Protein AF-K1SQR1-F1 (afdb_monomer)

Nearest PDB structures (foldseek):
  3mt1-assembly1_A  TM=9.564E-01  e=2.353E-03  Sinorhizobium meliloti
  3mt1-assembly1_B  TM=9.765E-01  e=5.038E-03  Sinorhizobium meliloti

pLDDT: mean 94.5, std 5.28, range [62.97, 98.25]

Mean predicted aligned error: 3.69 Å

Secondary structure (DSSP, 8-state):
----SS---TT-----TT-STTTGGG---GGGPPPPPEEEE-TTSPEEEEE---HHHHHHT--

Radius of gyration: 15.37 Å; Cα contacts (8 Å, |Δi|>4): 35; chains: 1; bounding box: 34×36×32 Å

Organism: NCBI:txid408170

Structure (mmCIF, N/CA/C/O ba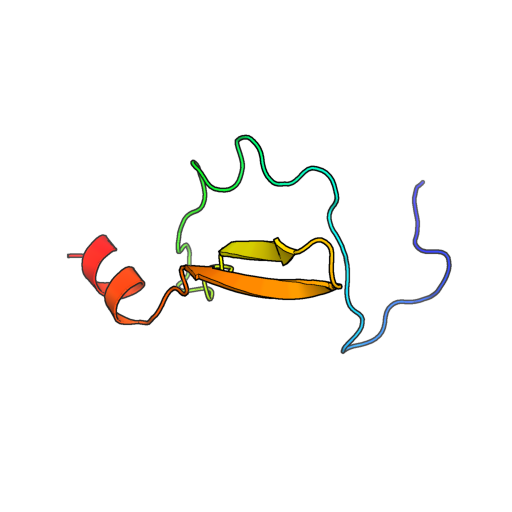ckbone):
data_AF-K1SQR1-F1
#
_entry.id   AF-K1SQR1-F1
#
loop_
_atom_site.group_PDB
_atom_site.id
_atom_site.type_symbol
_atom_site.label_atom_id
_atom_site.label_alt_id
_atom_site.label_comp_id
_atom_site.label_asym_id
_atom_site.label_entity_id
_atom_site.label_seq_id
_atom_site.pdbx_PDB_ins_code
_atom_site.Cartn_x
_atom_site.Cartn_y
_atom_site.Cartn_z
_atom_site.occupancy
_atom_site.B_iso_or_equiv
_atom_site.auth_seq_id
_atom_site.auth_comp_id
_atom_site.auth_asym_id
_atom_site.auth_atom_id
_atom_site.pdbx_PDB_model_num
ATOM 1 N N . ASP A 1 1 ? 15.094 -19.305 -13.354 1.00 79.50 1 ASP A N 1
ATOM 2 C CA . ASP A 1 1 ? 14.574 -17.939 -13.173 1.00 79.50 1 ASP A CA 1
ATOM 3 C C . ASP A 1 1 ? 13.068 -17.954 -13.100 1.00 79.50 1 ASP A C 1
ATOM 5 O O . ASP A 1 1 ? 12.443 -18.754 -13.786 1.00 79.50 1 ASP A O 1
ATOM 9 N N . TRP A 1 2 ? 12.503 -17.130 -12.223 1.00 87.56 2 TRP A N 1
ATOM 10 C CA . TRP A 1 2 ? 11.059 -16.945 -12.131 1.00 87.56 2 TRP A CA 1
ATOM 11 C C . TRP A 1 2 ? 10.649 -15.764 -13.015 1.00 87.56 2 TRP A C 1
ATOM 13 O O . TRP A 1 2 ? 11.313 -14.727 -13.003 1.00 87.56 2 TRP A O 1
ATOM 23 N N . ILE A 1 3 ? 9.574 -15.932 -13.780 1.00 90.75 3 ILE A N 1
ATOM 24 C CA . ILE A 1 3 ? 9.009 -14.923 -14.678 1.00 90.75 3 ILE A CA 1
ATOM 25 C C . ILE A 1 3 ? 7.484 -15.055 -14.677 1.00 90.75 3 ILE A C 1
ATOM 27 O O . ILE A 1 3 ? 6.954 -16.129 -14.399 1.00 90.75 3 ILE A O 1
ATOM 31 N N . PHE A 1 4 ? 6.786 -13.964 -14.984 1.00 92.69 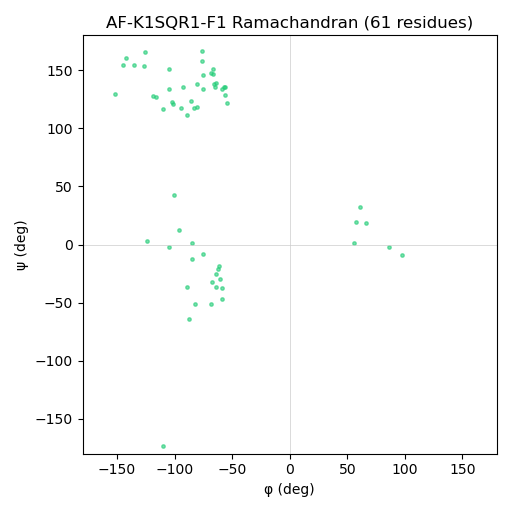4 PHE A N 1
ATOM 32 C CA . PHE A 1 4 ? 5.344 -13.989 -15.209 1.00 92.69 4 PHE A CA 1
ATOM 3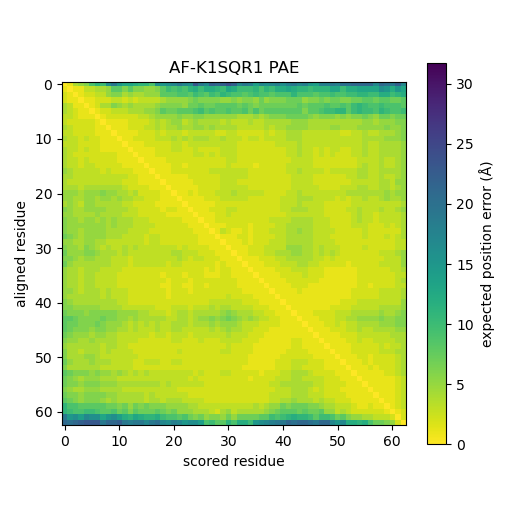3 C C . PHE A 1 4 ? 4.998 -14.782 -16.478 1.00 92.69 4 PHE A C 1
ATOM 35 O O . PHE A 1 4 ? 5.717 -14.710 -17.472 1.00 92.69 4 PHE A O 1
ATOM 42 N N . ASP A 1 5 ? 3.850 -15.465 -16.473 1.00 92.00 5 ASP A N 1
ATOM 43 C CA . ASP A 1 5 ? 3.375 -16.276 -17.610 1.00 92.00 5 ASP A CA 1
ATOM 44 C C . ASP A 1 5 ? 3.131 -15.461 -18.894 1.00 92.00 5 ASP A C 1
ATOM 46 O O . ASP A 1 5 ? 3.048 -16.011 -19.992 1.00 92.00 5 ASP A O 1
ATOM 50 N N . ARG A 1 6 ? 2.990 -14.136 -18.762 1.00 94.25 6 ARG A N 1
ATOM 51 C CA . ARG A 1 6 ? 2.856 -13.187 -19.869 1.00 94.25 6 ARG A CA 1
ATOM 52 C C . ARG A 1 6 ? 3.606 -11.894 -19.579 1.00 94.25 6 ARG A C 1
ATOM 54 O O . ARG A 1 6 ? 3.791 -11.526 -18.419 1.00 94.25 6 ARG A O 1
ATOM 61 N N . ASP A 1 7 ? 3.899 -11.146 -20.638 1.00 95.12 7 ASP A N 1
ATOM 62 C CA . ASP A 1 7 ? 4.408 -9.782 -20.516 1.00 95.12 7 ASP A CA 1
ATOM 63 C C . ASP A 1 7 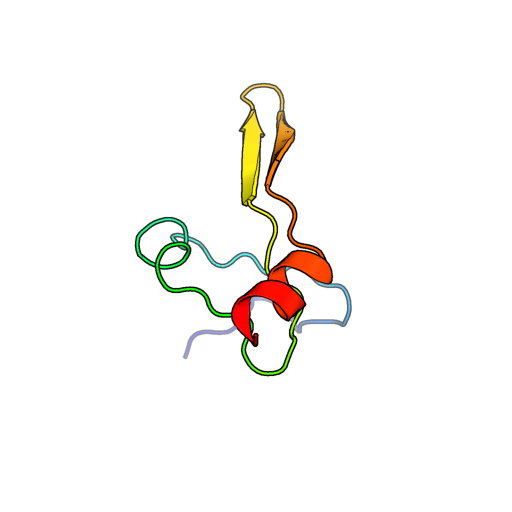? 3.425 -8.887 -19.749 1.00 95.12 7 ASP A C 1
ATOM 65 O O . ASP A 1 7 ? 2.209 -8.869 -20.007 1.00 95.12 7 ASP A O 1
ATOM 69 N N . LEU A 1 8 ? 3.978 -8.123 -18.809 1.00 95.69 8 LEU A N 1
ATOM 70 C CA . LEU A 1 8 ? 3.246 -7.128 -18.040 1.00 95.69 8 LEU A CA 1
ATOM 71 C C . LEU A 1 8 ? 2.968 -5.884 -18.881 1.00 95.69 8 LEU A C 1
ATOM 73 O O . LEU A 1 8 ? 3.771 -5.456 -19.711 1.00 95.69 8 LEU A O 1
ATOM 77 N N . ARG A 1 9 ? 1.816 -5.273 -18.627 1.00 97.12 9 ARG A N 1
ATOM 78 C CA . ARG A 1 9 ? 1.352 -4.049 -19.273 1.00 97.12 9 ARG A CA 1
ATOM 79 C C . ARG A 1 9 ? 0.979 -3.019 -18.216 1.00 97.12 9 ARG A C 1
ATOM 81 O O . ARG A 1 9 ? 0.595 -3.355 -17.097 1.00 97.12 9 ARG A O 1
ATOM 88 N N . VAL A 1 10 ? 1.070 -1.742 -18.582 1.00 97.69 10 VAL A N 1
ATOM 89 C CA . VAL A 1 10 ? 0.590 -0.647 -17.728 1.00 97.69 10 VAL A CA 1
ATOM 90 C C . VAL A 1 10 ? -0.887 -0.881 -17.400 1.00 97.69 10 VAL A C 1
ATOM 92 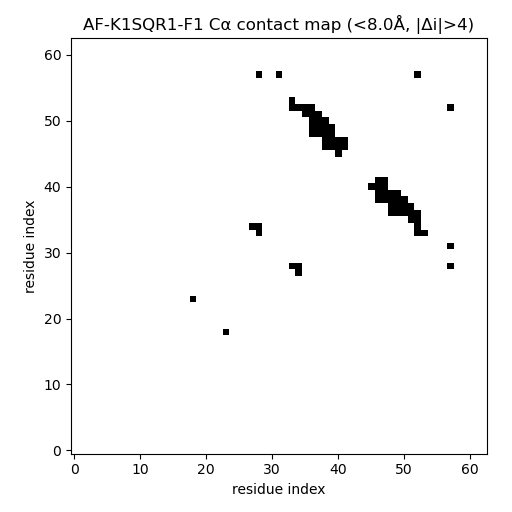O O . VAL A 1 10 ? -1.692 -1.111 -18.299 1.00 97.69 10 VAL A O 1
ATOM 95 N N . GLY A 1 11 ? -1.222 -0.825 -16.110 1.00 96.62 11 GLY A N 1
ATOM 96 C CA . GLY A 1 11 ? -2.568 -1.097 -15.598 1.00 96.62 11 GLY A CA 1
ATOM 97 C C . GLY A 1 11 ? -2.777 -2.519 -15.068 1.00 96.62 11 GLY A C 1
ATOM 98 O O . GLY A 1 11 ? -3.794 -2.764 -14.422 1.00 96.62 11 GLY A O 1
ATOM 99 N N . ASP A 1 12 ? -1.831 -3.441 -15.273 1.00 96.75 12 ASP A N 1
ATOM 100 C CA . ASP A 1 12 ? -1.910 -4.775 -14.676 1.00 96.75 12 ASP A CA 1
ATOM 101 C C . ASP A 1 12 ? -1.828 -4.711 -13.145 1.00 96.75 12 ASP A C 1
ATOM 103 O O . ASP A 1 12 ? -0.984 -4.023 -12.564 1.00 96.75 12 ASP A O 1
ATOM 107 N N . ARG A 1 13 ? -2.699 -5.473 -12.477 1.00 94.88 13 ARG A N 1
ATOM 108 C CA . ARG A 1 13 ? -2.670 -5.632 -11.022 1.00 94.88 13 ARG A CA 1
ATOM 109 C C . ARG A 1 13 ? -1.702 -6.748 -10.645 1.00 94.88 13 ARG A C 1
ATOM 111 O O . ARG A 1 13 ? -1.895 -7.892 -11.044 1.00 94.88 13 ARG A O 1
ATOM 118 N N . ILE A 1 14 ? -0.728 -6.420 -9.805 1.00 94.94 14 ILE A N 1
ATOM 119 C CA . ILE A 1 14 ? 0.202 -7.385 -9.212 1.00 94.94 14 ILE A CA 1
ATOM 120 C C . ILE A 1 14 ? -0.191 -7.602 -7.750 1.00 94.94 14 ILE A C 1
ATOM 122 O O . ILE A 1 14 ? -0.458 -6.641 -7.025 1.00 94.94 14 ILE A O 1
ATOM 126 N N . VAL A 1 15 ? -0.249 -8.864 -7.324 1.00 94.00 15 VAL A N 1
ATOM 127 C CA . VAL A 1 15 ? -0.525 -9.245 -5.936 1.00 94.00 15 VAL A CA 1
ATOM 128 C C . VAL A 1 15 ? 0.750 -9.819 -5.341 1.00 94.00 15 VAL A C 1
ATOM 130 O O . VAL A 1 15 ? 1.244 -10.846 -5.792 1.00 94.00 15 VAL A O 1
ATOM 133 N N . PHE A 1 16 ? 1.273 -9.138 -4.327 1.00 94.88 16 PHE A N 1
ATOM 134 C CA . PHE A 1 16 ? 2.313 -9.689 -3.471 1.00 94.88 16 PHE A CA 1
ATOM 135 C C . PHE A 1 16 ? 1.628 -10.422 -2.323 1.00 94.88 16 PHE A C 1
ATOM 137 O O . PHE A 1 16 ? 0.943 -9.804 -1.503 1.00 94.88 16 PHE A O 1
ATOM 144 N N . GLU A 1 17 ? 1.756 -11.743 -2.312 1.00 95.06 17 GLU A N 1
ATOM 145 C CA . GLU A 1 17 ? 1.183 -12.586 -1.269 1.00 95.06 17 GLU A CA 1
ATOM 146 C C . GLU A 1 17 ? 2.007 -12.502 0.021 1.00 95.06 17 GLU A C 1
ATOM 148 O O . GLU A 1 17 ? 3.177 -12.129 0.007 1.00 95.06 17 GLU A O 1
ATOM 153 N N . ASP A 1 18 ? 1.365 -12.830 1.143 1.00 96.06 18 ASP A N 1
ATOM 154 C CA . ASP A 1 18 ? 1.993 -12.906 2.468 1.00 96.06 18 ASP A CA 1
ATOM 155 C C . ASP A 1 18 ? 2.604 -11.590 3.009 1.00 96.06 18 ASP A C 1
ATOM 157 O O . ASP A 1 18 ? 3.557 -11.572 3.780 1.00 96.06 18 ASP A O 1
ATOM 161 N N . MET A 1 19 ? 2.003 -10.452 2.645 1.00 97.00 19 MET A N 1
ATOM 162 C CA . MET A 1 19 ? 2.492 -9.104 2.995 1.00 97.00 19 MET A CA 1
ATOM 163 C C . MET A 1 19 ? 1.834 -8.473 4.238 1.00 97.00 19 MET A C 1
ATOM 165 O O . MET A 1 19 ? 1.933 -7.265 4.453 1.00 97.00 19 MET A O 1
ATOM 169 N N . ILE A 1 20 ? 1.094 -9.235 5.048 1.00 95.69 20 ILE A N 1
ATOM 170 C CA . ILE A 1 20 ? 0.383 -8.672 6.214 1.00 95.69 20 ILE A CA 1
ATOM 171 C C . ILE A 1 20 ? 1.317 -8.537 7.418 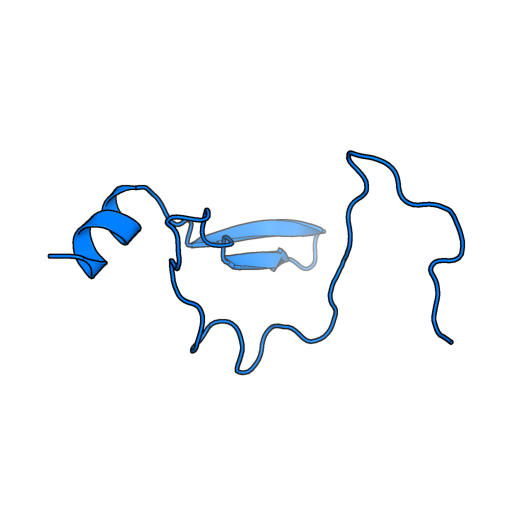1.00 95.69 20 ILE A C 1
ATOM 173 O O . ILE A 1 20 ? 1.400 -7.480 8.052 1.00 95.69 20 ILE A O 1
ATOM 177 N N . HIS A 1 21 ? 2.016 -9.612 7.765 1.00 95.94 21 HIS A N 1
ATOM 178 C CA . HIS A 1 21 ? 2.814 -9.675 8.977 1.00 95.94 21 HIS A CA 1
ATOM 179 C C . HIS A 1 21 ? 4.167 -8.981 8.773 1.00 95.94 21 HIS A C 1
ATOM 181 O O . HIS A 1 21 ? 4.800 -9.110 7.735 1.00 95.94 21 HIS A O 1
ATOM 187 N N . TYR A 1 22 ? 4.618 -8.209 9.765 1.00 95.50 22 TYR A N 1
ATOM 188 C CA . TYR A 1 22 ? 5.899 -7.480 9.748 1.00 95.50 22 TYR A CA 1
ATOM 189 C C . TYR A 1 22 ? 6.161 -6.513 8.574 1.00 95.50 22 TYR A C 1
ATOM 191 O O . TYR A 1 22 ? 7.190 -5.836 8.587 1.00 95.50 22 TYR A O 1
ATOM 199 N N . THR A 1 23 ? 5.226 -6.350 7.637 1.00 96.38 23 THR A N 1
ATOM 200 C CA . THR A 1 23 ? 5.261 -5.305 6.609 1.00 96.38 23 THR A CA 1
ATOM 201 C C . THR A 1 23 ? 4.620 -4.027 7.133 1.00 96.38 23 THR A C 1
ATOM 203 O O . THR A 1 23 ? 5.314 -3.035 7.331 1.00 96.38 23 THR A O 1
ATOM 206 N N . MET A 1 24 ? 3.315 -4.051 7.438 1.00 95.44 24 MET A N 1
ATOM 207 C CA . MET A 1 24 ? 2.543 -2.847 7.797 1.00 95.44 24 MET A CA 1
ATOM 208 C C . MET A 1 24 ? 3.071 -2.130 9.048 1.00 95.44 24 MET A C 1
ATOM 210 O O . MET A 1 24 ? 2.979 -0.915 9.156 1.00 95.44 24 MET A O 1
ATOM 214 N N . VAL A 1 25 ? 3.668 -2.867 9.990 1.00 95.12 25 VAL A N 1
ATOM 215 C CA . VAL A 1 25 ? 4.268 -2.299 11.216 1.00 95.12 25 VAL A CA 1
ATOM 216 C C . VAL A 1 25 ? 5.614 -1.608 10.971 1.00 95.12 25 VAL A C 1
ATOM 218 O O . VAL A 1 25 ? 6.156 -0.979 11.877 1.00 95.12 25 VAL A O 1
ATOM 221 N N . LYS A 1 26 ? 6.173 -1.740 9.764 1.00 95.44 26 LYS A N 1
ATOM 222 C CA . LYS A 1 26 ? 7.477 -1.195 9.366 1.00 95.44 26 LYS A CA 1
ATOM 223 C C . LYS A 1 26 ? 7.402 -0.296 8.131 1.00 95.44 26 LYS A C 1
ATOM 225 O O . LYS A 1 26 ? 8.443 0.168 7.667 1.00 95.44 26 LYS A O 1
ATOM 230 N N . THR A 1 27 ? 6.215 -0.037 7.584 1.00 95.31 27 THR A N 1
ATOM 231 C CA . THR A 1 27 ? 6.074 0.847 6.423 1.00 95.31 27 THR A CA 1
ATOM 232 C C . THR A 1 27 ? 6.402 2.298 6.779 1.00 95.31 27 THR A C 1
ATOM 234 O O . THR A 1 27 ? 6.168 2.793 7.888 1.00 95.31 27 THR A O 1
ATOM 237 N N . THR A 1 28 ? 6.948 3.012 5.801 1.00 94.56 28 THR A N 1
ATOM 238 C CA . THR A 1 28 ? 7.313 4.427 5.903 1.00 94.56 28 THR A CA 1
ATOM 239 C C . THR A 1 28 ? 6.647 5.207 4.774 1.00 94.56 28 THR A C 1
ATOM 241 O O . THR A 1 28 ? 6.153 4.628 3.812 1.00 94.56 28 THR A O 1
ATOM 244 N N . MET A 1 29 ? 6.636 6.535 4.884 1.00 93.75 29 MET A N 1
ATOM 245 C CA . MET A 1 29 ? 6.210 7.423 3.796 1.00 93.75 29 MET A CA 1
ATOM 246 C C . MET A 1 29 ? 7.424 8.003 3.065 1.00 93.75 29 MET A C 1
ATOM 248 O O . MET A 1 29 ? 7.508 9.201 2.793 1.00 93.75 29 MET A O 1
ATOM 252 N N . PHE A 1 30 ? 8.421 7.149 2.823 1.00 94.31 30 PHE A N 1
ATOM 253 C CA . PHE A 1 30 ? 9.652 7.542 2.154 1.00 94.31 30 PHE A CA 1
ATOM 254 C C . PHE A 1 30 ? 9.352 8.157 0.781 1.00 94.31 30 PHE A C 1
ATOM 256 O O . PHE A 1 30 ? 8.519 7.655 0.025 1.00 94.31 30 PHE A O 1
ATOM 263 N N . ASN A 1 31 ? 10.029 9.266 0.477 1.00 93.88 31 ASN A N 1
ATOM 264 C CA . ASN A 1 31 ? 9.878 10.021 -0.767 1.00 93.88 31 ASN A CA 1
ATOM 265 C C . ASN A 1 31 ? 8.446 10.529 -1.055 1.00 93.88 31 ASN A C 1
ATOM 267 O O . ASN A 1 31 ? 8.118 10.819 -2.202 1.00 93.88 31 ASN A O 1
ATOM 271 N N . GLY A 1 32 ? 7.579 10.608 -0.037 1.00 92.44 32 GLY A N 1
ATOM 272 C CA . GLY A 1 32 ? 6.201 11.083 -0.196 1.00 92.44 32 GLY A CA 1
ATOM 273 C C . GLY A 1 32 ? 5.316 10.172 -1.053 1.00 92.44 32 GLY A C 1
ATOM 274 O O . GLY A 1 32 ? 4.280 10.616 -1.544 1.00 92.44 32 GLY A O 1
ATOM 275 N N . VAL A 1 33 ? 5.709 8.909 -1.254 1.00 95.00 33 VAL A N 1
ATOM 276 C CA . VAL A 1 33 ? 4.889 7.928 -1.977 1.00 95.00 33 VAL A CA 1
ATOM 277 C C . VAL A 1 33 ? 3.593 7.677 -1.205 1.00 95.00 33 VAL A C 1
ATOM 279 O O . VAL A 1 33 ? 3.604 7.560 0.022 1.00 95.00 33 VAL A O 1
ATOM 282 N N . ALA A 1 34 ? 2.478 7.578 -1.936 1.00 95.00 34 ALA A N 1
ATOM 283 C CA . ALA A 1 34 ? 1.170 7.284 -1.364 1.00 95.00 34 ALA A CA 1
ATOM 284 C C . ALA A 1 34 ? 1.222 5.992 -0.536 1.00 95.00 34 ALA A C 1
ATOM 286 O O . ALA A 1 34 ? 1.588 4.925 -1.036 1.00 95.00 34 ALA A O 1
ATOM 287 N N . HIS A 1 35 ? 0.866 6.097 0.742 1.00 97.06 35 HIS A N 1
ATOM 288 C CA . HIS A 1 35 ? 0.905 4.955 1.641 1.00 97.06 35 HIS A CA 1
ATOM 289 C C . HIS A 1 35 ? -0.277 4.017 1.338 1.00 97.06 35 HIS A C 1
ATOM 291 O O . HIS A 1 35 ? -1.407 4.497 1.226 1.00 97.06 35 HIS A O 1
ATOM 297 N N . PRO A 1 36 ? -0.061 2.690 1.233 1.00 96.94 36 PRO A N 1
ATOM 298 C CA . PRO A 1 36 ? -1.145 1.746 0.979 1.00 96.94 36 PRO A CA 1
ATOM 299 C C . PRO A 1 36 ? -2.241 1.832 2.045 1.00 96.94 36 PRO A C 1
ATOM 301 O O . PRO A 1 36 ? -1.932 1.865 3.241 1.00 96.94 36 PRO A O 1
ATOM 304 N N . ALA A 1 37 ? -3.503 1.839 1.608 1.00 97.56 37 ALA A N 1
ATOM 305 C CA . ALA A 1 37 ? -4.653 1.675 2.491 1.00 97.56 37 ALA A CA 1
ATOM 306 C C . ALA A 1 37 ? -4.670 0.263 3.096 1.00 97.56 37 ALA A C 1
ATOM 308 O O . ALA A 1 37 ? -4.211 -0.703 2.482 1.00 97.56 37 ALA A O 1
ATOM 309 N N . ILE A 1 38 ? -5.229 0.142 4.296 1.00 97.81 38 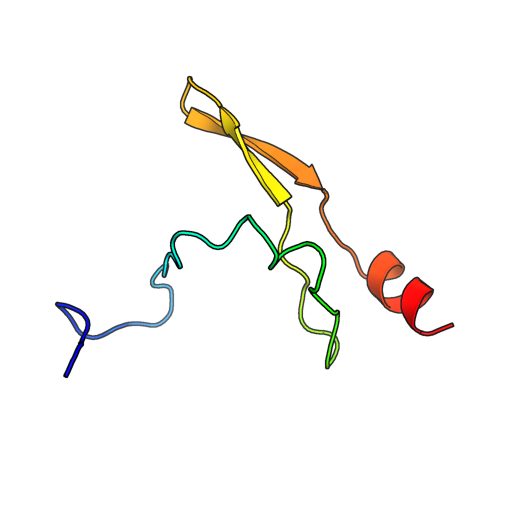ILE A N 1
ATOM 310 C CA . ILE A 1 38 ? -5.443 -1.142 4.966 1.00 97.81 38 ILE A CA 1
ATOM 311 C C . ILE A 1 38 ? -6.911 -1.504 4.790 1.00 97.81 38 ILE A C 1
ATOM 313 O O . ILE A 1 38 ? -7.786 -0.752 5.218 1.00 97.81 38 ILE A O 1
ATOM 317 N N . ALA A 1 39 ? -7.179 -2.653 4.176 1.00 98.00 39 ALA A N 1
ATOM 318 C CA . ALA A 1 39 ? -8.531 -3.123 3.905 1.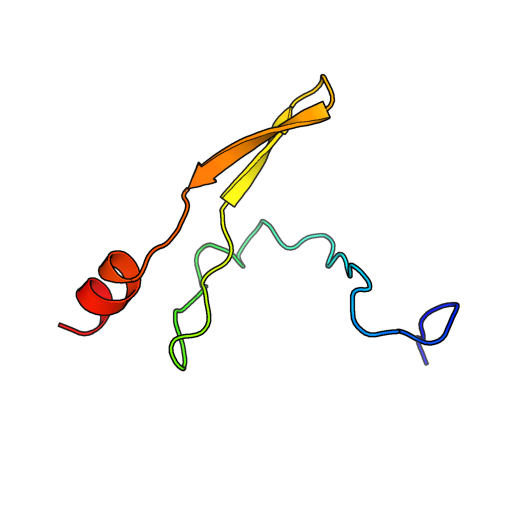00 98.00 39 ALA A CA 1
ATOM 319 C C . ALA A 1 39 ? -8.696 -4.610 4.242 1.00 98.00 39 ALA A C 1
ATOM 321 O O . ALA A 1 39 ? -7.734 -5.379 4.214 1.00 98.00 39 ALA A O 1
ATOM 322 N N . ILE A 1 40 ? -9.932 -5.009 4.539 1.00 98.12 40 ILE A N 1
ATOM 323 C CA . ILE A 1 40 ? -10.333 -6.396 4.775 1.00 98.12 40 ILE A CA 1
ATOM 324 C C . ILE A 1 40 ? -11.373 -6.779 3.727 1.00 98.12 40 ILE A C 1
ATOM 326 O O . ILE A 1 40 ? -12.394 -6.111 3.582 1.00 98.12 40 ILE A O 1
ATOM 330 N N . VAL A 1 41 ? -11.140 -7.890 3.029 1.00 97.75 41 VAL A N 1
ATOM 331 C CA . VAL A 1 41 ? -12.176 -8.531 2.214 1.00 97.75 41 VAL A CA 1
ATOM 332 C C . VAL A 1 41 ? -13.066 -9.353 3.145 1.00 97.75 41 VAL A C 1
ATOM 334 O O . VAL A 1 41 ? -12.596 -10.256 3.841 1.00 97.75 41 VAL A O 1
ATOM 337 N N . ARG A 1 42 ? -14.349 -9.006 3.210 1.00 97.94 42 ARG A N 1
ATOM 338 C CA . ARG A 1 42 ? -15.366 -9.697 4.004 1.00 97.94 42 ARG A CA 1
ATOM 339 C C . ARG A 1 42 ? -15.786 -11.003 3.322 1.00 97.94 42 ARG A C 1
ATOM 341 O O . ARG A 1 42 ? -15.470 -11.259 2.163 1.00 97.94 42 ARG A O 1
ATOM 348 N N . ARG A 1 43 ? -16.494 -11.866 4.060 1.00 97.69 43 ARG A N 1
ATOM 349 C CA . ARG A 1 43 ? -16.896 -13.204 3.574 1.00 97.69 43 ARG A CA 1
ATOM 350 C C . ARG A 1 43 ? -17.850 -13.156 2.377 1.00 97.69 43 ARG A C 1
ATOM 352 O O . ARG A 1 43 ? -17.901 -14.113 1.617 1.00 97.69 43 ARG A O 1
ATOM 359 N N . ASP A 1 44 ? -18.593 -12.067 2.235 1.00 97.31 44 ASP A N 1
ATOM 360 C CA . ASP A 1 44 ? -19.489 -11.777 1.112 1.00 97.31 44 ASP A CA 1
ATOM 361 C C . ASP A 1 44 ? -18.766 -11.129 -0.086 1.00 97.31 44 ASP A C 1
ATOM 363 O O . ASP A 1 44 ? -19.395 -10.828 -1.097 1.00 97.31 44 ASP A O 1
ATOM 367 N N . GLY A 1 45 ? -17.448 -10.923 0.008 1.00 97.44 45 GLY A N 1
ATOM 368 C CA . GLY A 1 45 ? -16.630 -10.288 -1.022 1.00 97.44 45 GLY A CA 1
ATOM 369 C C . GLY A 1 45 ? -16.578 -8.761 -0.941 1.00 97.44 45 GLY A C 1
ATOM 370 O O . GLY A 1 45 ? -15.842 -8.153 -1.719 1.00 97.44 45 GLY A O 1
ATOM 371 N N . ALA A 1 46 ? -17.294 -8.126 -0.006 1.00 97.94 46 ALA A N 1
ATOM 372 C CA . ALA A 1 46 ? -17.202 -6.684 0.184 1.00 97.94 46 ALA A CA 1
ATOM 373 C C . ALA A 1 46 ? -15.801 -6.289 0.678 1.00 97.94 46 ALA A C 1
ATOM 375 O O . ALA A 1 46 ? -15.220 -6.950 1.541 1.00 97.94 46 ALA A O 1
ATOM 376 N N . ILE A 1 47 ? -15.254 -5.197 0.145 1.00 97.94 47 ILE A N 1
ATOM 377 C CA . ILE A 1 47 ? -13.992 -4.626 0.624 1.00 97.94 47 ILE A CA 1
ATOM 378 C C . ILE A 1 47 ? -14.328 -3.546 1.640 1.00 97.94 47 ILE A C 1
ATOM 380 O O . ILE A 1 47 ? -14.944 -2.538 1.301 1.00 97.94 47 ILE A O 1
ATOM 384 N N . GLU A 1 48 ? -13.895 -3.746 2.877 1.00 98.25 48 GLU A N 1
ATOM 385 C CA . GLU A 1 48 ? -13.991 -2.736 3.918 1.00 98.25 48 GLU A CA 1
ATOM 386 C C . GLU A 1 48 ? -12.638 -2.074 4.130 1.00 98.25 48 GLU A C 1
ATOM 388 O O . GLU A 1 48 ? -11.642 -2.735 4.434 1.00 98.25 48 GLU A O 1
ATOM 393 N N . ILE A 1 49 ? -12.613 -0.757 3.981 1.00 98.19 49 ILE A N 1
ATOM 394 C CA . ILE A 1 49 ? -11.428 0.057 4.211 1.00 98.19 49 ILE A CA 1
ATOM 395 C C . ILE A 1 49 ? -11.336 0.352 5.706 1.00 98.19 49 ILE A C 1
ATOM 397 O O . ILE A 1 49 ? -12.207 0.998 6.279 1.00 98.19 49 ILE A O 1
ATOM 401 N N . ILE A 1 50 ? -10.268 -0.129 6.337 1.00 98.12 50 ILE A N 1
ATOM 402 C CA . ILE A 1 50 ? -10.012 0.045 7.771 1.00 98.12 50 ILE A CA 1
ATOM 403 C C . ILE A 1 50 ? -9.227 1.332 8.028 1.00 98.12 50 ILE A C 1
ATOM 405 O O . ILE A 1 50 ? -9.451 2.010 9.029 1.00 98.12 50 ILE A O 1
ATOM 409 N N . ARG A 1 51 ? -8.293 1.674 7.131 1.00 97.12 51 ARG A N 1
ATOM 410 C CA . ARG A 1 51 ? -7.535 2.925 7.194 1.00 97.12 51 ARG A CA 1
ATOM 411 C C . ARG A 1 51 ? -7.096 3.377 5.811 1.00 97.12 51 ARG A C 1
ATOM 413 O O . ARG A 1 51 ? -6.439 2.626 5.093 1.00 97.12 51 ARG A O 1
ATOM 420 N N . GLU A 1 52 ? -7.376 4.634 5.509 1.00 97.38 52 GLU A N 1
ATOM 421 C CA . GLU A 1 52 ? -6.754 5.385 4.423 1.00 97.38 52 GLU A CA 1
ATOM 422 C C . GLU A 1 52 ? -5.743 6.374 4.994 1.00 97.38 52 GLU A C 1
ATOM 424 O O . GLU A 1 52 ? -5.874 6.829 6.130 1.00 97.38 52 GLU A O 1
ATOM 429 N N . PHE A 1 53 ? -4.716 6.671 4.205 1.00 96.56 53 PHE A N 1
ATOM 430 C CA . PHE A 1 53 ? -3.667 7.613 4.566 1.00 96.56 53 PHE A CA 1
ATOM 431 C C . PHE A 1 53 ? -3.713 8.788 3.599 1.00 96.56 53 PHE A C 1
ATOM 433 O O . PHE A 1 53 ? -3.674 8.598 2.382 1.00 96.56 53 PHE A O 1
ATOM 440 N N . GLY A 1 54 ? -3.793 9.994 4.148 1.00 95.69 54 GLY A N 1
ATOM 441 C CA . GLY A 1 54 ? -3.847 11.232 3.385 1.00 95.69 54 GLY A CA 1
ATOM 442 C C . GLY A 1 54 ? -2.574 12.063 3.502 1.00 95.69 54 GLY A C 1
ATOM 443 O O . GLY A 1 54 ? -1.582 11.681 4.124 1.00 95.69 54 GLY A O 1
ATOM 444 N N . TYR A 1 55 ? -2.630 13.264 2.927 1.00 94.69 55 TYR A N 1
ATOM 445 C CA . TYR A 1 55 ? -1.548 14.244 3.024 1.00 94.69 55 TYR A CA 1
ATOM 446 C C . TYR A 1 55 ? -1.219 14.627 4.479 1.00 94.69 55 TYR A C 1
ATOM 448 O O . TYR A 1 55 ? -0.048 14.769 4.829 1.00 94.69 55 TYR A O 1
ATOM 456 N N . GLU A 1 56 ? -2.227 14.740 5.347 1.00 95.19 56 GLU A N 1
ATOM 457 C CA . GLU A 1 56 ? -2.017 15.109 6.753 1.00 95.19 56 GLU A CA 1
ATOM 458 C C . GLU A 1 56 ? -1.263 14.024 7.547 1.00 95.19 56 GLU A C 1
ATOM 460 O O . GLU A 1 56 ? -0.439 14.350 8.405 1.00 95.19 56 GLU A O 1
ATOM 465 N N . ASP A 1 57 ? -1.446 12.734 7.224 1.00 94.75 57 ASP A N 1
ATOM 466 C CA . ASP A 1 57 ? -0.638 11.647 7.800 1.00 94.75 57 ASP A CA 1
ATOM 467 C C . ASP A 1 57 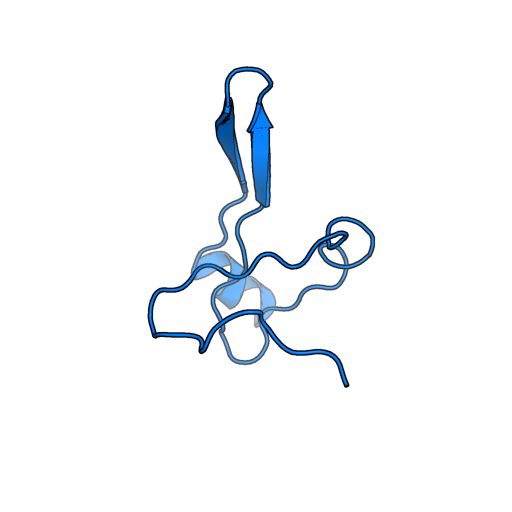? 0.842 11.771 7.403 1.00 94.75 57 ASP A C 1
ATOM 469 O O . ASP A 1 57 ? 1.730 11.480 8.203 1.00 94.75 57 ASP A O 1
ATOM 473 N N . PHE A 1 58 ? 1.124 12.208 6.172 1.00 93.81 58 PHE A N 1
ATOM 474 C CA . PHE A 1 58 ? 2.495 12.456 5.725 1.00 93.81 58 PHE A CA 1
ATOM 475 C C . PHE A 1 58 ? 3.107 13.655 6.437 1.00 93.81 58 PHE A C 1
ATOM 477 O O . PHE A 1 58 ? 4.189 13.548 7.018 1.00 93.81 58 PHE A O 1
ATOM 484 N N . LYS A 1 59 ? 2.395 14.785 6.431 1.00 93.44 59 LYS A N 1
ATOM 485 C CA . LYS A 1 59 ? 2.860 16.037 7.026 1.00 93.44 59 LYS A CA 1
ATOM 486 C C . LYS A 1 59 ? 3.159 15.877 8.516 1.00 93.44 59 LYS A C 1
ATOM 488 O O . LYS A 1 59 ? 4.239 16.262 8.950 1.00 93.44 59 LYS A O 1
ATOM 493 N N . SER A 1 60 ? 2.254 15.251 9.269 1.00 92.56 60 SER A N 1
ATOM 494 C CA . SER A 1 60 ? 2.405 15.051 10.719 1.00 92.56 60 SER A CA 1
ATOM 495 C C . SER A 1 60 ? 3.610 14.194 11.122 1.00 92.56 60 SER A C 1
ATOM 497 O O . SER A 1 60 ? 4.066 14.300 12.254 1.00 92.56 60 SER A O 1
ATOM 499 N N . ARG A 1 61 ? 4.159 13.358 10.228 1.00 86.88 61 ARG A N 1
ATOM 500 C CA . ARG A 1 61 ? 5.362 12.548 10.510 1.00 86.88 61 ARG A CA 1
ATOM 501 C C . ARG A 1 61 ? 6.675 13.297 10.269 1.00 86.88 61 ARG A C 1
ATOM 503 O O . ARG A 1 61 ? 7.720 12.780 10.655 1.00 86.88 61 ARG A O 1
ATOM 510 N N . MET A 1 62 ? 6.635 14.455 9.609 1.00 82.19 62 MET A N 1
ATOM 511 C CA . MET A 1 62 ? 7.811 15.252 9.223 1.00 82.19 62 MET A CA 1
ATOM 512 C C . MET A 1 62 ? 8.018 16.500 10.098 1.00 82.19 62 MET A C 1
ATOM 514 O O . MET A 1 62 ? 8.982 17.234 9.879 1.00 82.19 62 MET A O 1
ATOM 518 N N . SER A 1 63 ? 7.119 16.754 11.052 1.00 62.97 63 SER A N 1
ATOM 519 C CA . SER A 1 63 ? 7.077 17.946 11.912 1.00 62.97 63 SER A CA 1
ATOM 520 C C . SER A 1 63 ? 7.135 17.596 13.388 1.00 62.97 63 SER A C 1
ATOM 522 O O . SER A 1 63 ? 6.423 16.637 13.758 1.00 62.97 63 SER A O 1
#

InterPro domains:
  IPR009006 Alanine racemase/group IV decarboxylase, C-terminal [G3DSA:2.40.37.10] (1-62)
  IPR009006 Alanine racemase/group IV decarboxylase, C-terminal [SSF50621] (3-52)

Sequence (63 aa):
DWIFDRDLRVGDRIVFEDMIHYTMVKTTMFNGVAHPAIAIVRRDGAIEIIREFGYEDFKSRMS

Solvent-accessible surface area (backbone atoms only — not comparable to full-atom values): 4533 Å² total; per-residue (Å²): 136,90,74,72,98,58,88,85,55,94,87,67,87,82,82,78,79,88,60,68,73,83,38,71,87,64,67,72,62,66,94,72,48,85,53,82,62,44,66,46,76,45,98,87,67,51,75,45,78,78,43,79,64,56,71,67,62,54,52,62,74,77,106

Foldseek 3Di:
DDDDPDDDDPPDDDDDPPCPPPNVVPDDCPPVPADDFDWDQDPVRDIGTPDGDDPVNNVVVVD